Protein AF-A0A838HWU1-F1 (afdb_monomer_lite)

Structure (mmCIF, N/CA/C/O backbone):
data_AF-A0A838HWU1-F1
#
_entry.id   AF-A0A838HWU1-F1
#
loop_
_atom_site.group_PDB
_atom_site.id
_atom_site.type_symbol
_atom_site.label_atom_id
_atom_site.label_alt_id
_atom_site.label_comp_id
_atom_site.label_asym_id
_atom_site.label_entity_id
_atom_site.label_seq_id
_atom_site.pdbx_PDB_ins_code
_atom_site.Cartn_x
_atom_site.Cartn_y
_atom_site.Cartn_z
_atom_site.occupancy
_atom_site.B_iso_or_equiv
_atom_site.auth_seq_id
_atom_site.auth_comp_id
_atom_site.auth_asym_id
_atom_site.auth_atom_id
_atom_site.pdbx_PDB_model_num
ATOM 1 N N . SER A 1 1 ? 19.815 -5.522 -29.174 1.00 61.78 1 SER A N 1
ATOM 2 C CA . SER A 1 1 ? 19.096 -4.255 -29.419 1.00 61.78 1 SER A CA 1
ATOM 3 C C . SER A 1 1 ? 19.564 -3.250 -28.380 1.00 61.78 1 SER A C 1
ATOM 5 O O . SER A 1 1 ? 19.557 -3.601 -27.204 1.00 61.78 1 SER A O 1
ATOM 7 N N . PRO A 1 2 ? 19.965 -2.026 -28.773 1.00 67.62 2 PRO A N 1
ATOM 8 C CA . PRO A 1 2 ? 20.577 -1.050 -27.854 1.00 67.62 2 PRO A CA 1
ATOM 9 C C . PRO A 1 2 ? 19.641 -0.613 -26.712 1.00 67.62 2 PRO A C 1
ATOM 11 O O . PRO A 1 2 ? 20.064 0.031 -25.763 1.00 67.62 2 PRO A O 1
ATOM 14 N N . TRP A 1 3 ? 18.361 -0.978 -26.809 1.00 66.69 3 TRP A N 1
ATOM 15 C CA . TRP A 1 3 ? 17.313 -0.704 -25.835 1.00 66.69 3 TRP A CA 1
ATOM 16 C C . TRP A 1 3 ? 17.328 -1.618 -24.603 1.00 66.69 3 TRP A C 1
ATOM 18 O O . TRP A 1 3 ? 16.840 -1.197 -23.562 1.00 66.69 3 TRP A O 1
ATOM 28 N N . PHE A 1 4 ? 17.870 -2.838 -24.699 1.00 71.94 4 PHE A N 1
ATOM 29 C CA . PHE A 1 4 ? 17.813 -3.819 -23.600 1.00 71.94 4 PHE A CA 1
ATOM 30 C C . PHE A 1 4 ? 19.149 -4.509 -23.311 1.00 71.94 4 PHE A C 1
ATOM 32 O O . PHE A 1 4 ? 19.391 -4.931 -22.183 1.00 71.94 4 PHE A O 1
ATOM 39 N N . THR A 1 5 ? 20.034 -4.618 -24.304 1.00 78.56 5 THR A N 1
ATOM 40 C CA . THR A 1 5 ? 21.320 -5.304 -24.152 1.00 78.56 5 THR A CA 1
ATOM 41 C C . THR A 1 5 ? 22.427 -4.580 -24.916 1.00 78.56 5 THR A C 1
ATOM 43 O O . THR A 1 5 ? 22.203 -4.041 -26.006 1.00 78.56 5 THR A O 1
ATOM 46 N N . THR A 1 6 ? 23.613 -4.545 -24.320 1.00 79.62 6 THR A N 1
ATOM 47 C CA . THR A 1 6 ? 24.846 -4.012 -24.909 1.00 79.62 6 THR A CA 1
ATOM 48 C C . THR A 1 6 ? 25.405 -5.004 -25.939 1.00 79.62 6 THR A C 1
ATOM 50 O O . THR A 1 6 ? 25.010 -6.167 -25.959 1.00 79.62 6 THR A O 1
ATOM 53 N N . ALA A 1 7 ? 26.331 -4.577 -26.805 1.00 80.06 7 ALA A N 1
ATOM 54 C CA . ALA A 1 7 ? 26.976 -5.461 -27.788 1.00 80.06 7 ALA A CA 1
ATOM 55 C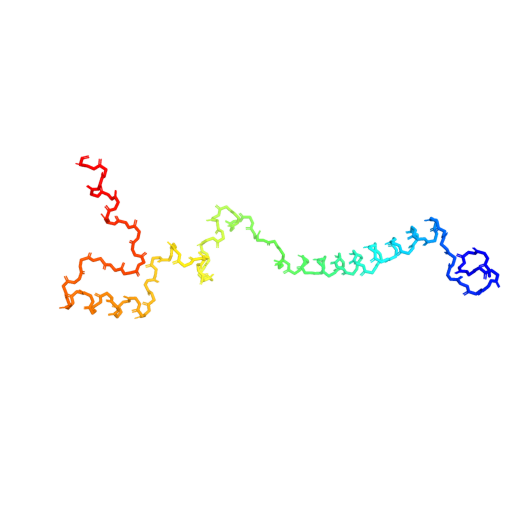 C . ALA A 1 7 ? 27.622 -6.713 -27.152 1.00 80.06 7 ALA A C 1
ATOM 57 O O . ALA A 1 7 ? 27.585 -7.784 -27.742 1.00 80.06 7 ALA A O 1
ATOM 58 N N . GLU A 1 8 ? 28.107 -6.585 -25.914 1.00 81.44 8 GLU A N 1
ATOM 59 C CA . GLU A 1 8 ? 28.695 -7.658 -25.097 1.00 81.44 8 GLU A CA 1
ATOM 60 C C . GLU A 1 8 ? 27.654 -8.513 -24.339 1.00 81.44 8 GLU A C 1
ATOM 62 O O . GLU A 1 8 ? 27.994 -9.258 -23.425 1.00 81.44 8 GLU A O 1
ATOM 67 N N . GLY A 1 9 ? 26.357 -8.361 -24.630 1.00 81.38 9 GLY A N 1
ATOM 68 C CA . GLY A 1 9 ? 25.280 -9.116 -23.974 1.00 81.38 9 GLY A CA 1
ATOM 69 C C . GLY A 1 9 ? 24.908 -8.638 -22.563 1.00 81.38 9 GLY A C 1
ATOM 70 O O . GLY A 1 9 ? 23.971 -9.163 -21.964 1.00 81.38 9 GLY A O 1
ATOM 71 N N . LEU A 1 10 ? 25.588 -7.622 -22.028 1.00 81.44 10 LEU A N 1
ATOM 72 C CA . LEU A 1 10 ? 25.299 -7.060 -20.704 1.00 81.44 10 LEU A CA 1
ATOM 73 C C . LEU A 1 10 ? 23.971 -6.279 -20.683 1.00 81.44 10 LEU A C 1
ATOM 75 O O . LEU A 1 10 ? 23.593 -5.707 -21.711 1.00 81.44 10 LEU A O 1
ATOM 79 N N . PRO A 1 11 ? 23.274 -6.196 -19.530 1.00 77.56 11 PRO A N 1
ATOM 80 C CA . PRO A 1 11 ? 22.093 -5.349 -19.386 1.00 77.56 11 PRO A CA 1
ATOM 81 C C . PRO A 1 11 ? 22.409 -3.898 -19.759 1.00 77.56 11 PRO A C 1
ATOM 83 O O . PRO A 1 11 ? 23.336 -3.293 -19.215 1.00 77.56 11 PRO A O 1
ATOM 86 N N . ALA A 1 12 ? 21.645 -3.336 -20.696 1.00 80.12 12 ALA A N 1
ATOM 87 C CA . ALA A 1 12 ? 21.822 -1.946 -21.091 1.00 80.12 12 ALA A CA 1
ATOM 88 C C . ALA A 1 12 ? 21.254 -1.024 -19.999 1.00 80.12 12 ALA A C 1
ATOM 90 O O . ALA A 1 12 ? 20.042 -0.958 -19.798 1.00 80.12 12 ALA A O 1
ATOM 91 N N . VAL A 1 13 ? 22.126 -0.296 -19.296 1.00 80.69 13 VAL A N 1
ATOM 92 C CA . VAL A 1 13 ? 21.717 0.704 -18.300 1.00 80.69 13 VAL A CA 1
ATOM 93 C C . VAL A 1 13 ? 21.339 1.991 -19.031 1.00 80.69 13 VAL A C 1
ATOM 95 O O . VAL A 1 13 ? 22.192 2.814 -19.354 1.00 80.69 13 VAL A O 1
ATOM 98 N N . ASN A 1 14 ? 20.047 2.153 -19.321 1.00 84.62 14 ASN A N 1
ATOM 99 C CA . ASN A 1 14 ? 19.496 3.344 -19.966 1.00 84.62 14 ASN A CA 1
ATOM 100 C C . ASN A 1 14 ? 18.466 4.004 -19.031 1.00 84.62 14 ASN A C 1
ATOM 102 O O . ASN A 1 14 ? 17.539 3.316 -18.590 1.00 84.62 14 ASN A O 1
ATOM 106 N N . PRO A 1 15 ? 18.567 5.320 -18.746 1.00 83.00 15 PRO A N 1
ATOM 107 C CA . PRO A 1 15 ? 17.609 6.017 -17.886 1.00 83.00 15 PRO A CA 1
ATOM 108 C C . PRO A 1 15 ? 16.150 5.850 -18.338 1.00 83.00 15 PRO A C 1
ATOM 110 O O . PRO A 1 15 ? 15.269 5.710 -17.492 1.00 83.00 15 PRO A O 1
ATOM 113 N N . LEU A 1 16 ? 15.881 5.782 -19.648 1.00 85.25 16 LEU A N 1
ATOM 114 C CA . LEU A 1 16 ? 14.527 5.553 -20.169 1.00 85.25 16 LEU A CA 1
ATOM 115 C C . LEU A 1 16 ? 14.032 4.122 -19.917 1.00 85.25 16 LEU A C 1
ATOM 117 O O . LEU A 1 16 ? 12.873 3.931 -19.558 1.00 85.25 16 LEU A O 1
ATOM 121 N N . GLY A 1 17 ? 14.902 3.118 -20.063 1.00 86.38 17 GLY A N 1
ATOM 122 C CA . GLY A 1 17 ? 14.559 1.719 -19.786 1.00 86.38 17 GLY A CA 1
ATOM 123 C C . GLY A 1 17 ? 14.272 1.486 -18.302 1.00 86.38 17 GLY A C 1
ATOM 124 O O . GLY A 1 17 ? 13.266 0.869 -17.952 1.00 86.38 17 GLY A O 1
ATOM 125 N N . ASN A 1 18 ? 15.096 2.069 -17.429 1.00 87.75 18 ASN A N 1
ATOM 126 C CA . ASN A 1 18 ? 14.902 2.003 -15.980 1.00 87.75 18 ASN A CA 1
ATOM 127 C C . ASN A 1 18 ? 13.615 2.718 -15.543 1.00 87.75 18 ASN A C 1
ATOM 129 O O . ASN A 1 18 ? 12.901 2.207 -14.682 1.00 87.75 18 ASN A O 1
ATOM 133 N N . LEU A 1 19 ? 13.284 3.860 -16.158 1.00 90.06 19 LEU A N 1
ATOM 134 C CA . LEU A 1 19 ? 12.030 4.570 -15.897 1.00 90.06 19 LEU A CA 1
ATOM 135 C C . LEU A 1 19 ? 10.811 3.723 -16.282 1.00 90.06 19 LEU A C 1
ATOM 137 O O . LEU A 1 19 ? 9.876 3.608 -15.494 1.00 90.06 19 LEU A O 1
ATOM 141 N N . ILE A 1 20 ? 10.827 3.093 -17.459 1.00 89.50 20 ILE A N 1
ATOM 142 C CA . ILE A 1 20 ? 9.739 2.208 -17.901 1.00 89.50 20 ILE A CA 1
ATOM 143 C C . ILE A 1 20 ? 9.605 1.009 -16.952 1.00 89.50 20 ILE A C 1
ATOM 145 O O . ILE A 1 20 ? 8.493 0.682 -16.536 1.00 89.50 20 ILE A O 1
ATOM 149 N N . GLY A 1 21 ? 10.723 0.397 -16.549 1.00 88.44 21 GLY A N 1
ATOM 150 C CA . GLY A 1 21 ? 10.730 -0.684 -15.560 1.00 88.44 21 GLY A CA 1
ATOM 151 C C . GLY A 1 21 ? 10.117 -0.256 -14.224 1.00 88.44 21 GLY A C 1
ATOM 152 O O . GLY A 1 21 ? 9.247 -0.947 -13.695 1.00 88.44 21 GLY A O 1
ATOM 153 N N . ALA A 1 22 ? 10.496 0.920 -13.720 1.00 90.44 22 ALA A N 1
ATOM 154 C CA . ALA A 1 22 ? 9.931 1.479 -12.496 1.00 90.44 22 ALA A CA 1
ATOM 155 C C . ALA A 1 22 ? 8.419 1.734 -12.625 1.00 90.44 22 ALA A C 1
ATOM 157 O O . ALA A 1 22 ? 7.658 1.351 -11.741 1.00 90.44 22 ALA A O 1
ATOM 158 N N . VAL A 1 23 ? 7.955 2.309 -13.737 1.00 92.88 23 VAL A N 1
ATOM 159 C CA . VAL A 1 23 ? 6.522 2.564 -13.968 1.00 92.88 23 VAL A CA 1
ATOM 160 C C . VAL A 1 23 ? 5.718 1.265 -14.016 1.00 92.88 23 VAL A C 1
ATOM 162 O O . VAL A 1 23 ? 4.626 1.201 -13.452 1.00 92.88 23 VAL A O 1
ATOM 165 N N . ILE A 1 24 ? 6.244 0.210 -14.639 1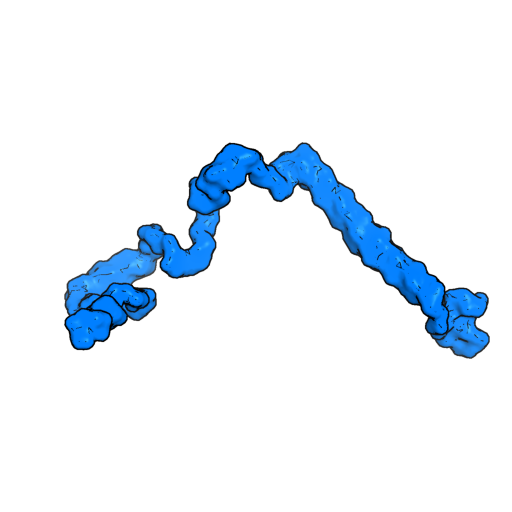.00 91.44 24 ILE A N 1
ATOM 166 C CA . ILE A 1 24 ? 5.551 -1.082 -14.689 1.00 91.44 24 ILE A CA 1
ATOM 167 C C . ILE A 1 24 ? 5.503 -1.720 -13.294 1.00 91.44 24 ILE A C 1
ATOM 169 O O . ILE A 1 24 ? 4.448 -2.202 -12.889 1.00 91.44 24 ILE A O 1
ATOM 173 N N . MET A 1 25 ? 6.597 -1.682 -12.529 1.00 90.75 25 MET A N 1
ATOM 174 C CA . MET A 1 25 ? 6.630 -2.265 -11.182 1.00 90.75 25 MET A CA 1
ATOM 175 C C . MET A 1 25 ? 5.759 -1.495 -10.185 1.00 90.75 25 MET A C 1
ATOM 177 O O . MET A 1 25 ? 4.932 -2.098 -9.507 1.00 90.75 25 MET A O 1
ATOM 181 N N . PHE A 1 26 ? 5.888 -0.169 -10.115 1.00 89.12 26 PHE A N 1
ATOM 182 C CA . PHE A 1 26 ? 5.146 0.643 -9.148 1.00 89.12 26 PHE A CA 1
ATOM 183 C C . PHE A 1 26 ? 3.715 0.948 -9.599 1.00 89.12 26 PHE A C 1
ATOM 185 O O . PHE A 1 26 ? 2.794 0.887 -8.790 1.00 89.12 26 PHE A O 1
ATOM 192 N N . GLY A 1 27 ? 3.507 1.255 -10.879 1.00 90.31 27 GLY A N 1
ATOM 193 C CA . GLY A 1 27 ? 2.205 1.655 -11.412 1.00 90.31 27 GLY A CA 1
ATOM 194 C C . GLY A 1 27 ? 1.317 0.472 -11.789 1.00 90.31 27 GLY A C 1
ATOM 195 O O . GLY A 1 27 ? 0.171 0.392 -11.351 1.00 90.31 27 GLY A O 1
ATOM 196 N N . VAL A 1 28 ? 1.833 -0.457 -12.597 1.00 90.56 28 VAL A N 1
ATOM 197 C CA . VAL A 1 28 ? 1.016 -1.551 -13.150 1.00 90.56 28 VAL A CA 1
ATOM 198 C C . VAL A 1 28 ? 0.939 -2.737 -12.198 1.00 90.56 28 VAL A C 1
ATOM 200 O O . VAL A 1 28 ? -0.143 -3.267 -11.992 1.00 90.56 28 VAL A O 1
ATOM 203 N N . LEU A 1 29 ? 2.055 -3.165 -11.609 1.00 91.81 29 LEU A N 1
ATOM 204 C CA . LEU A 1 29 ? 2.072 -4.357 -10.758 1.00 91.8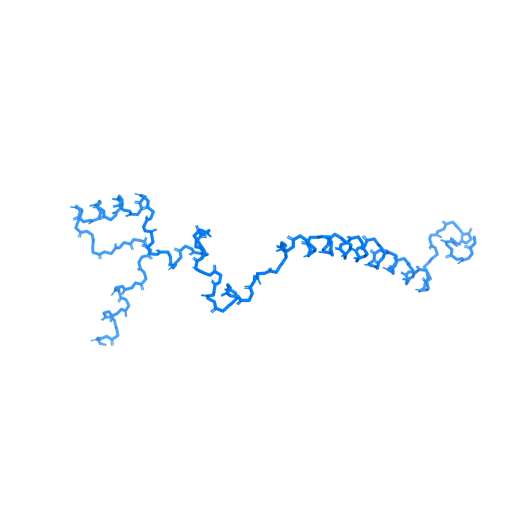1 29 LEU A CA 1
ATOM 205 C C . LEU A 1 29 ? 1.823 -4.045 -9.277 1.00 91.81 29 LEU A C 1
ATOM 207 O O . LEU A 1 29 ? 1.215 -4.850 -8.586 1.00 91.81 29 LEU A O 1
ATOM 211 N N . GLY A 1 30 ? 2.267 -2.887 -8.787 1.00 90.50 30 GLY A N 1
ATOM 212 C CA . GLY A 1 30 ? 2.023 -2.453 -7.412 1.00 90.50 30 GLY A CA 1
ATOM 213 C C . GLY A 1 30 ? 0.663 -1.778 -7.252 1.00 90.50 30 GLY A C 1
ATOM 214 O O . GLY A 1 30 ? -0.227 -2.281 -6.568 1.00 90.50 30 GLY A O 1
ATOM 215 N N . PHE A 1 31 ? 0.495 -0.625 -7.897 1.00 93.31 31 PHE A N 1
ATOM 216 C CA . PHE A 1 31 ? -0.651 0.248 -7.660 1.00 93.31 31 PHE A CA 1
ATOM 217 C C . PHE A 1 31 ? -1.953 -0.265 -8.279 1.00 93.31 31 PHE A C 1
ATOM 219 O O . PHE A 1 31 ? -2.971 -0.297 -7.593 1.00 93.31 31 PHE A O 1
ATOM 226 N N . LEU A 1 32 ? -1.950 -0.682 -9.548 1.00 95.25 32 LEU A N 1
ATOM 227 C CA . LEU A 1 32 ? -3.179 -1.078 -10.240 1.00 95.25 32 LEU A CA 1
ATOM 228 C C . LEU A 1 32 ? -3.932 -2.241 -9.558 1.00 95.25 32 LEU A C 1
ATOM 230 O O . LEU A 1 32 ? -5.130 -2.079 -9.315 1.00 95.25 32 LEU A O 1
ATOM 234 N N . PRO A 1 33 ? -3.311 -3.385 -9.201 1.00 93.81 33 PRO A N 1
ATOM 235 C CA . PRO A 1 33 ? -4.044 -4.476 -8.559 1.00 93.81 33 PRO A CA 1
ATOM 236 C C . PRO A 1 33 ? -4.477 -4.131 -7.133 1.00 93.81 33 PRO A C 1
ATOM 238 O O . PRO A 1 33 ? -5.594 -4.473 -6.748 1.00 93.81 33 PRO A O 1
ATOM 241 N N . ALA A 1 34 ? -3.652 -3.405 -6.369 1.00 92.75 34 ALA A N 1
ATOM 242 C CA . ALA A 1 34 ? -4.034 -2.928 -5.041 1.00 92.75 34 ALA A CA 1
ATOM 243 C C . ALA A 1 34 ? -5.226 -1.961 -5.121 1.00 92.75 34 ALA A C 1
ATOM 245 O O . ALA A 1 34 ? -6.183 -2.090 -4.362 1.00 92.75 34 ALA A O 1
ATOM 246 N N . PHE A 1 35 ? -5.224 -1.044 -6.091 1.00 93.88 35 PHE A N 1
ATOM 247 C CA . PHE A 1 35 ? -6.327 -0.119 -6.329 1.00 93.88 35 PHE A CA 1
ATOM 248 C C . PHE A 1 35 ? -7.620 -0.851 -6.702 1.00 93.88 35 PHE A C 1
ATOM 250 O O . PHE A 1 35 ? -8.681 -0.534 -6.165 1.00 93.88 35 PHE A O 1
ATOM 257 N N . VAL A 1 36 ? -7.543 -1.852 -7.585 1.00 95.25 36 VAL A N 1
ATOM 258 C CA . VAL A 1 36 ? -8.702 -2.679 -7.951 1.00 95.25 36 VAL A CA 1
ATOM 259 C C . VAL A 1 36 ? -9.240 -3.429 -6.731 1.00 95.25 36 VAL A C 1
ATOM 261 O O . VAL A 1 36 ? -10.447 -3.391 -6.492 1.00 95.25 36 VAL A O 1
ATOM 264 N N . LEU A 1 37 ? -8.369 -4.047 -5.930 1.00 94.12 37 LEU A N 1
ATOM 265 C CA . LEU A 1 37 ? -8.768 -4.760 -4.717 1.00 94.12 37 LEU A CA 1
ATOM 266 C C . LEU A 1 37 ? -9.440 -3.823 -3.708 1.00 94.12 37 LEU A C 1
ATOM 268 O O . LEU A 1 37 ? -10.551 -4.104 -3.258 1.00 94.12 37 LEU A O 1
ATOM 272 N N . CYS A 1 38 ? -8.822 -2.677 -3.414 1.00 93.81 38 CYS A N 1
ATOM 273 C CA . CYS A 1 38 ? -9.405 -1.669 -2.534 1.00 93.81 38 CYS A CA 1
ATOM 274 C C . CYS A 1 38 ? -10.768 -1.203 -3.051 1.00 93.81 38 CYS A C 1
ATOM 276 O O . CYS A 1 38 ? -11.714 -1.094 -2.283 1.00 93.81 38 CYS A O 1
ATOM 278 N N . LYS A 1 39 ? -10.916 -0.990 -4.361 1.00 92.38 39 LYS A N 1
ATOM 279 C CA . LYS A 1 39 ? -12.186 -0.545 -4.945 1.00 92.38 39 LYS A CA 1
ATOM 280 C C . LYS A 1 39 ? -13.290 -1.601 -4.848 1.00 92.38 39 LYS A C 1
ATOM 282 O O . LYS A 1 39 ? -14.461 -1.248 -4.715 1.00 92.38 39 LYS A O 1
ATOM 287 N N . VAL A 1 40 ? -12.933 -2.883 -4.903 1.00 94.44 40 VAL A N 1
ATOM 288 C CA . VAL A 1 40 ? -13.873 -3.987 -4.669 1.00 94.44 40 VAL A CA 1
ATOM 289 C C . VAL A 1 40 ? -14.293 -4.031 -3.198 1.00 94.44 40 VAL A C 1
ATOM 291 O O . VAL A 1 40 ? -15.486 -4.084 -2.917 1.00 94.44 40 VAL A O 1
ATOM 294 N N . LEU A 1 41 ? -13.344 -3.941 -2.264 1.00 91.75 41 LEU A N 1
ATOM 295 C CA . LEU A 1 41 ? -13.624 -3.933 -0.821 1.00 91.75 41 LEU A CA 1
ATOM 296 C C . LEU A 1 41 ? -14.432 -2.702 -0.378 1.00 91.75 41 LEU A C 1
ATOM 298 O O . LEU A 1 41 ? -15.333 -2.819 0.451 1.00 91.75 41 LEU A O 1
ATOM 302 N N . ASP A 1 42 ? -14.167 -1.542 -0.979 1.00 89.81 42 ASP A N 1
ATOM 303 C CA . ASP A 1 42 ? -14.921 -0.303 -0.756 1.00 89.81 42 ASP A CA 1
ATOM 304 C C . ASP A 1 42 ? -16.382 -0.456 -1.192 1.00 89.81 42 ASP A C 1
ATOM 306 O O . ASP A 1 42 ? -17.301 -0.039 -0.490 1.00 89.81 42 ASP A O 1
ATOM 310 N N . ARG A 1 43 ? -16.628 -1.159 -2.306 1.00 88.56 43 ARG A N 1
ATOM 311 C CA . ARG A 1 43 ? -17.991 -1.451 -2.772 1.00 88.56 43 ARG A CA 1
ATOM 312 C C . ARG A 1 43 ? -18.773 -2.353 -1.813 1.00 88.56 43 ARG A C 1
ATOM 314 O O . ARG A 1 43 ? -19.999 -2.280 -1.793 1.00 88.56 43 ARG A O 1
ATOM 321 N N . PHE A 1 44 ? -18.084 -3.171 -1.023 1.00 90.50 44 PHE A N 1
ATOM 322 C CA . PHE A 1 44 ? -18.685 -3.959 0.054 1.00 90.50 44 PHE A CA 1
ATOM 323 C C . PHE A 1 44 ? -18.792 -3.192 1.383 1.00 90.50 44 PHE A C 1
ATOM 325 O O . PHE A 1 44 ? -19.278 -3.754 2.358 1.00 90.50 44 PHE A O 1
ATOM 332 N N . GLY A 1 45 ? -18.370 -1.922 1.438 1.00 85.25 45 GLY A N 1
ATOM 333 C CA . GLY A 1 45 ? -18.453 -1.087 2.640 1.00 85.25 45 GLY A CA 1
ATOM 334 C C . GLY A 1 45 ? -17.479 -1.484 3.752 1.00 85.25 45 GLY A C 1
ATOM 335 O O . GLY A 1 45 ? -17.695 -1.118 4.900 1.00 85.25 45 GLY A O 1
ATOM 336 N N . LEU A 1 46 ? -16.420 -2.238 3.432 1.00 82.56 46 LEU A N 1
ATOM 337 C CA . LEU A 1 46 ? -15.501 -2.821 4.423 1.00 82.56 46 LEU A CA 1
ATOM 338 C C . LEU A 1 46 ? -14.322 -1.912 4.795 1.00 82.56 46 LEU A C 1
ATOM 340 O O . LEU A 1 46 ? -13.664 -2.146 5.802 1.00 82.56 46 LEU A O 1
ATOM 344 N N . LEU A 1 47 ? -14.016 -0.903 3.976 1.00 85.31 47 LEU A N 1
ATOM 345 C CA . LEU A 1 47 ? -12.828 -0.058 4.161 1.00 85.31 47 LEU A CA 1
ATOM 346 C C . LEU A 1 47 ? -13.094 1.220 4.951 1.00 85.31 47 LEU A C 1
ATOM 348 O O . LEU A 1 47 ? -12.155 1.810 5.482 1.00 85.31 47 LEU A O 1
ATOM 352 N N . ARG A 1 48 ? -14.349 1.674 5.005 1.00 86.94 48 ARG A N 1
ATOM 353 C CA . ARG A 1 48 ? -14.706 2.927 5.659 1.00 86.94 48 ARG A CA 1
ATOM 354 C C . ARG A 1 48 ? -15.798 2.716 6.689 1.00 86.94 48 ARG A C 1
ATOM 356 O O . ARG A 1 48 ? -16.872 2.207 6.389 1.00 86.94 48 ARG A O 1
ATOM 363 N N . VAL A 1 49 ? -15.510 3.187 7.893 1.00 83.56 49 VAL A N 1
ATOM 364 C CA . VAL A 1 49 ? -16.445 3.221 9.010 1.00 83.56 49 VAL A CA 1
ATOM 365 C C . VAL A 1 49 ? -17.587 4.199 8.684 1.00 83.56 49 VAL A C 1
ATOM 367 O O . VAL A 1 49 ? -17.335 5.289 8.165 1.00 83.56 49 VAL A O 1
ATOM 370 N N . PRO A 1 50 ? -18.859 3.844 8.942 1.00 82.69 50 PRO A N 1
ATOM 371 C CA . PRO A 1 50 ? -19.977 4.746 8.693 1.00 82.69 50 PRO A CA 1
ATOM 372 C C . PRO A 1 50 ? -19.868 6.011 9.555 1.00 82.69 50 PRO A C 1
ATOM 374 O O . PRO A 1 50 ? -19.461 5.956 10.712 1.00 82.69 50 PRO A O 1
ATOM 377 N N . ARG A 1 51 ? -20.314 7.155 9.015 1.00 83.06 51 ARG A N 1
ATOM 378 C CA . ARG A 1 51 ? -20.231 8.483 9.661 1.00 83.06 51 ARG A CA 1
ATOM 379 C C . ARG A 1 51 ? -20.742 8.509 11.108 1.00 83.06 51 ARG A C 1
ATOM 381 O O . ARG A 1 51 ? -20.203 9.235 11.930 1.00 83.06 51 ARG A O 1
ATOM 388 N N . ALA A 1 52 ? -21.785 7.739 11.417 1.00 79.44 52 ALA A N 1
ATOM 389 C CA . ALA A 1 52 ? -22.320 7.654 12.775 1.00 79.44 52 ALA A CA 1
ATOM 390 C C . ALA A 1 52 ? -21.292 7.085 13.773 1.00 79.44 52 ALA A C 1
ATOM 392 O O . ALA A 1 52 ? -21.184 7.588 14.885 1.00 79.44 52 ALA A O 1
ATOM 393 N N . VAL A 1 53 ? -20.500 6.094 13.353 1.00 78.06 53 VAL A N 1
ATOM 394 C CA . VAL A 1 53 ? -19.432 5.490 14.162 1.00 78.06 53 VAL A CA 1
ATOM 395 C C . VAL A 1 53 ? -18.162 6.352 14.136 1.00 78.06 53 VAL A C 1
ATOM 397 O O . VAL A 1 53 ? -17.499 6.463 15.158 1.00 78.06 53 VAL A O 1
ATOM 400 N N . GLU A 1 54 ? -17.862 7.053 13.031 1.00 79.88 54 GLU A N 1
ATOM 401 C CA . GLU A 1 54 ? -16.782 8.064 13.002 1.00 79.88 54 G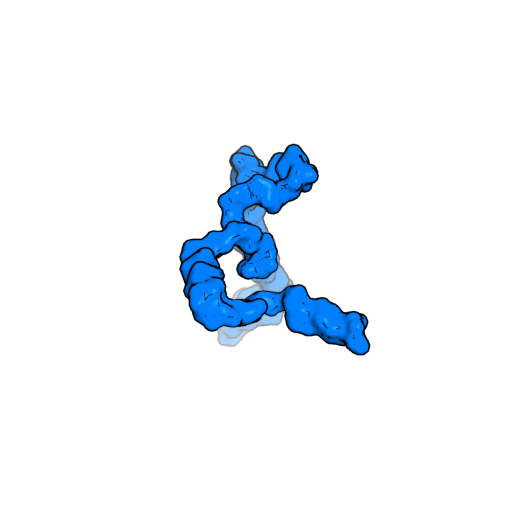LU A CA 1
ATOM 402 C C . GLU A 1 54 ? -17.000 9.160 14.070 1.00 79.88 54 GLU A C 1
ATOM 404 O O . GLU A 1 54 ? -16.042 9.611 14.691 1.00 79.88 54 GLU A O 1
ATOM 409 N N . LEU A 1 55 ? -18.255 9.577 14.294 1.00 80.69 55 LEU A N 1
ATOM 410 C CA . LEU A 1 55 ? -18.620 10.591 15.295 1.00 80.69 55 LEU A CA 1
ATOM 411 C C . LEU A 1 55 ? -18.677 10.045 16.728 1.00 80.69 55 LEU A C 1
ATOM 413 O O . LEU A 1 55 ? -18.374 10.784 17.660 1.00 80.69 55 LEU A O 1
ATOM 417 N N . ALA A 1 56 ? -19.088 8.786 16.906 1.00 82.06 56 ALA A N 1
ATOM 418 C CA . ALA A 1 56 ? -19.136 8.129 18.214 1.00 82.06 56 ALA A CA 1
ATOM 419 C C . ALA A 1 56 ? -17.749 7.671 18.704 1.00 82.06 56 ALA A C 1
ATOM 421 O O . ALA A 1 56 ? -17.549 7.517 19.903 1.00 82.06 56 ALA A O 1
ATOM 422 N N . GLY A 1 57 ? -16.796 7.486 17.785 1.00 73.75 57 GLY A N 1
ATOM 423 C CA . GLY A 1 57 ? -15.467 6.947 18.057 1.00 73.75 57 GLY A CA 1
ATOM 424 C C . GLY A 1 57 ? -15.409 5.430 17.860 1.00 73.75 57 GLY A C 1
ATOM 425 O O . GLY A 1 57 ? -16.330 4.698 18.226 1.00 73.75 57 GLY A O 1
ATOM 426 N N . LEU A 1 58 ? -14.301 4.952 17.278 1.00 74.44 58 LEU A N 1
ATOM 427 C CA . LEU A 1 58 ? -14.043 3.517 17.071 1.00 74.44 58 LEU A CA 1
ATOM 428 C C . LEU A 1 58 ? -13.793 2.767 18.394 1.00 74.44 58 LEU A C 1
ATOM 430 O O . LEU A 1 58 ? -13.897 1.550 18.433 1.00 74.44 58 LEU A O 1
ATOM 434 N N . ASP A 1 59 ? -13.546 3.515 19.467 1.00 67.12 59 ASP A N 1
ATOM 435 C CA . ASP A 1 59 ? -13.339 3.041 20.840 1.00 67.12 59 ASP A CA 1
ATOM 436 C C . ASP A 1 59 ? -14.635 2.572 21.529 1.00 67.12 59 ASP A C 1
ATOM 438 O O . ASP A 1 59 ? -14.628 2.030 22.622 1.00 67.12 59 ASP A O 1
ATOM 442 N N . THR A 1 60 ? -15.789 2.782 20.887 1.00 60.03 60 THR A N 1
ATOM 443 C CA . THR A 1 60 ? -17.093 2.295 21.375 1.00 60.03 60 THR A CA 1
ATOM 444 C C . THR A 1 60 ? -17.370 0.837 21.008 1.00 60.03 60 THR A C 1
ATOM 446 O O . THR A 1 60 ? -18.393 0.284 21.414 1.00 60.03 60 THR A O 1
ATOM 449 N N . HIS A 1 61 ? -16.522 0.232 20.171 1.00 57.16 61 HIS A N 1
ATOM 450 C CA . HIS A 1 61 ? -16.690 -1.141 19.713 1.00 57.16 61 HIS A CA 1
ATOM 451 C C . HIS A 1 61 ? -15.873 -2.086 20.597 1.00 57.16 61 HIS A C 1
ATOM 453 O O . HIS A 1 61 ? -14.667 -1.933 20.713 1.00 57.16 61 HIS A O 1
ATOM 459 N N . ASP A 1 62 ? -16.547 -3.108 21.127 1.00 55.75 62 ASP A N 1
ATOM 460 C CA . ASP A 1 62 ? -16.089 -4.163 22.056 1.00 55.75 62 ASP A CA 1
ATOM 461 C C . ASP A 1 62 ? -14.983 -5.097 21.494 1.00 55.75 62 ASP A C 1
ATOM 463 O O . ASP A 1 62 ? -14.781 -6.227 21.940 1.00 55.75 62 ASP A O 1
ATOM 467 N N . TYR A 1 63 ? -14.274 -4.670 20.445 1.00 57.00 63 TYR A N 1
ATOM 468 C CA . TYR A 1 63 ? -13.127 -5.381 19.889 1.00 57.00 63 TYR A CA 1
ATOM 469 C C . TYR A 1 63 ? -11.869 -4.995 20.664 1.00 57.00 63 TYR A C 1
ATOM 471 O O . TYR A 1 63 ? -11.035 -4.272 20.135 1.00 57.00 63 TYR A O 1
ATOM 479 N N . GLY A 1 64 ? -11.753 -5.508 21.892 1.00 55.34 64 GLY A N 1
ATOM 480 C CA . GLY A 1 64 ? -10.498 -5.643 22.637 1.00 55.34 64 GLY A CA 1
ATOM 481 C C . GLY A 1 64 ? -9.576 -4.427 22.568 1.00 55.34 64 GLY A C 1
ATOM 482 O O . GLY A 1 64 ? -8.691 -4.359 21.715 1.00 55.34 64 GLY A O 1
ATOM 483 N N . ASP A 1 65 ? -9.812 -3.513 23.497 1.00 58.47 65 ASP A N 1
ATOM 484 C CA . ASP A 1 65 ? -9.084 -2.283 23.787 1.00 58.47 65 ASP A CA 1
ATOM 485 C C . ASP A 1 65 ? -7.606 -2.268 23.358 1.00 58.47 65 ASP A C 1
ATOM 487 O O . ASP A 1 65 ? -6.792 -3.153 23.646 1.00 58.47 65 ASP A O 1
ATOM 491 N N . ALA A 1 66 ? -7.251 -1.196 22.656 1.00 58.50 66 ALA A N 1
ATOM 492 C CA . ALA A 1 66 ? -5.890 -0.894 22.269 1.00 58.50 66 ALA A CA 1
ATOM 493 C C . ALA A 1 66 ? -5.004 -0.662 23.508 1.00 58.50 66 ALA A C 1
ATOM 495 O O . ALA A 1 66 ? -5.297 0.193 24.331 1.00 58.50 66 ALA A O 1
ATOM 496 N N . TYR A 1 67 ? -3.852 -1.339 23.537 1.00 52.97 67 TYR A N 1
ATOM 497 C CA . TYR A 1 67 ? -2.742 -1.176 24.487 1.00 52.97 67 TYR A CA 1
ATOM 498 C C . TYR A 1 67 ? -3.054 -1.449 25.979 1.00 52.97 67 TYR A C 1
ATOM 500 O O . TYR A 1 67 ? -4.011 -0.933 26.545 1.00 52.97 67 TYR A O 1
ATOM 508 N N . PRO A 1 68 ? -2.164 -2.174 26.685 1.00 62.91 68 PRO A N 1
ATOM 509 C CA . PRO A 1 68 ? -2.431 -2.751 28.010 1.00 62.91 68 PRO A CA 1
ATOM 510 C C . PRO A 1 68 ? -2.527 -1.741 29.171 1.00 62.91 68 PRO A C 1
ATOM 512 O O . PRO A 1 68 ? -2.520 -2.145 30.324 1.00 62.91 68 PRO A O 1
ATOM 515 N N . TYR A 1 69 ? -2.566 -0.433 28.905 1.00 53.25 69 TYR A N 1
ATOM 516 C CA . TYR A 1 69 ? -2.487 0.601 29.945 1.00 53.25 69 TYR A CA 1
ATOM 517 C C . TYR A 1 69 ? -3.791 1.376 30.177 1.00 53.25 69 TYR A C 1
ATOM 519 O O . TYR A 1 69 ? -3.843 2.160 31.121 1.00 53.25 69 TYR A O 1
ATOM 527 N N . PHE A 1 70 ? -4.824 1.182 29.348 1.00 53.78 70 PHE A N 1
ATOM 528 C CA . PHE A 1 70 ? -6.117 1.880 29.475 1.00 53.78 70 PHE A CA 1
ATOM 529 C C . PHE A 1 70 ? -7.322 0.942 29.637 1.00 53.78 70 PHE A C 1
ATOM 531 O O . PHE A 1 70 ? -8.455 1.412 29.676 1.00 53.78 70 PHE A O 1
ATOM 538 N N . GLN A 1 71 ? -7.099 -0.369 29.768 1.00 53.09 71 GLN A N 1
ATOM 539 C CA . GLN A 1 71 ? -8.185 -1.316 29.983 1.00 53.09 71 GLN A CA 1
ATOM 540 C C . GLN A 1 71 ? -8.658 -1.269 31.439 1.00 53.09 71 GLN A C 1
ATOM 542 O O . GLN A 1 71 ? -7.954 -1.704 32.343 1.00 53.09 71 GLN A O 1
ATOM 547 N N . GLU A 1 72 ? -9.864 -0.754 31.673 1.00 54.31 72 GLU A N 1
ATOM 548 C CA . GLU A 1 72 ? -10.530 -0.850 32.982 1.00 54.31 72 GLU A CA 1
ATOM 549 C C . GLU A 1 72 ? -11.105 -2.260 33.237 1.00 54.31 72 GLU A C 1
ATOM 551 O O . GLU A 1 72 ? -11.602 -2.551 34.325 1.00 54.31 72 GLU A O 1
ATOM 556 N N . HIS A 1 73 ? -11.037 -3.155 32.242 1.00 52.84 73 HIS A N 1
ATOM 557 C CA . HIS A 1 73 ? -11.409 -4.556 32.395 1.00 52.84 73 HIS A CA 1
ATOM 558 C C . HIS A 1 73 ? -10.215 -5.355 32.926 1.00 52.84 73 HIS A C 1
ATOM 560 O O . HIS A 1 73 ? -9.390 -5.837 32.151 1.00 52.84 73 HIS A O 1
ATOM 566 N N . GLU A 1 74 ? -10.160 -5.517 34.251 1.00 58.91 74 GLU A N 1
ATOM 567 C CA . GLU A 1 74 ? -9.193 -6.390 34.923 1.00 58.91 74 GLU A CA 1
ATOM 568 C C . GLU A 1 74 ? -9.163 -7.758 34.221 1.00 58.91 74 GLU A C 1
ATOM 570 O O . GLU A 1 74 ? -10.193 -8.423 34.027 1.00 58.91 74 GLU A O 1
ATOM 575 N N . THR A 1 75 ? -7.982 -8.188 33.789 1.00 70.56 75 THR A N 1
ATOM 576 C CA . THR A 1 75 ? -7.824 -9.558 33.306 1.00 70.56 75 THR A CA 1
ATOM 577 C C . THR A 1 75 ? -8.085 -10.523 34.470 1.00 70.56 75 THR A C 1
ATOM 579 O O . THR A 1 75 ? -7.820 -10.186 35.626 1.00 70.56 75 THR A O 1
ATOM 582 N N . PRO A 1 76 ? -8.550 -11.763 34.221 1.00 67.19 76 PRO A N 1
ATOM 583 C CA . PRO A 1 76 ? -8.768 -12.736 35.297 1.00 67.19 76 PRO A CA 1
ATOM 584 C C . PRO A 1 76 ? -7.526 -12.956 36.171 1.00 67.19 76 PRO A C 1
ATOM 586 O O . PRO A 1 76 ? -7.637 -13.306 37.340 1.00 67.19 76 PRO A O 1
ATOM 589 N N . PHE A 1 77 ? -6.343 -12.749 35.590 1.00 68.19 77 PHE A N 1
ATOM 590 C CA . PHE A 1 77 ? -5.068 -12.811 36.281 1.00 68.19 77 PHE A CA 1
ATOM 591 C C . PHE A 1 77 ? -4.870 -11.624 37.233 1.00 68.19 77 PHE A C 1
ATOM 593 O O . PHE A 1 77 ? -4.582 -11.848 38.403 1.00 68.19 77 PHE A O 1
ATOM 600 N N . GLU A 1 78 ? -5.123 -10.391 36.790 1.00 66.94 78 GLU A N 1
ATOM 601 C CA . GLU A 1 78 ? -5.044 -9.191 37.637 1.00 66.94 78 GLU A CA 1
ATOM 602 C C . GLU A 1 78 ? -6.050 -9.223 38.792 1.00 66.94 78 GLU A C 1
ATOM 604 O O . GLU A 1 78 ? -5.712 -8.823 39.903 1.00 66.94 78 GLU A O 1
ATOM 609 N N . THR A 1 79 ? -7.259 -9.761 38.587 1.00 70.50 79 THR A N 1
ATOM 610 C CA . THR A 1 79 ? -8.227 -9.945 39.683 1.00 70.50 79 THR A CA 1
ATOM 611 C C . THR A 1 79 ? -7.706 -10.927 40.739 1.00 70.50 79 THR A C 1
ATOM 613 O O . THR A 1 79 ? -7.877 -10.700 41.939 1.00 70.50 79 THR A O 1
ATOM 616 N N . ILE A 1 80 ? -7.047 -12.011 40.314 1.00 72.75 80 ILE A N 1
ATOM 617 C CA . ILE A 1 80 ? -6.422 -12.981 41.226 1.00 72.75 80 ILE A CA 1
ATOM 618 C C . ILE A 1 80 ? -5.226 -12.346 41.944 1.00 72.75 80 ILE A C 1
ATOM 620 O O . ILE A 1 80 ? -5.112 -12.485 43.160 1.00 72.75 80 ILE A O 1
ATOM 624 N N . GLU A 1 81 ? -4.368 -11.616 41.230 1.00 69.44 81 GLU A N 1
ATOM 625 C CA . GLU A 1 81 ? -3.230 -10.904 41.823 1.00 69.44 81 GLU A CA 1
ATOM 626 C C . GLU A 1 81 ? -3.680 -9.824 42.810 1.00 69.44 81 GLU A C 1
ATOM 628 O O . GLU A 1 81 ? -3.078 -9.675 43.870 1.00 69.44 81 GLU A O 1
ATOM 633 N N . ARG A 1 82 ? -4.776 -9.115 42.525 1.00 65.56 82 ARG A N 1
ATOM 634 C CA . ARG A 1 82 ? -5.379 -8.138 43.437 1.00 65.56 82 ARG A CA 1
ATOM 635 C C . ARG A 1 82 ? -5.922 -8.801 44.697 1.00 65.56 82 ARG A C 1
ATOM 637 O O . ARG A 1 82 ? -5.704 -8.286 45.791 1.00 65.56 82 ARG A O 1
ATOM 644 N N . ALA A 1 83 ? -6.610 -9.934 44.558 1.00 72.12 83 ALA A N 1
ATOM 645 C CA . ALA A 1 83 ? -7.097 -10.705 45.699 1.00 72.12 83 ALA A CA 1
ATOM 646 C C . ALA A 1 83 ? -5.934 -11.210 46.571 1.00 72.12 83 ALA A C 1
ATOM 648 O O . ALA A 1 83 ? -5.984 -11.056 47.790 1.00 72.12 83 ALA A O 1
ATOM 649 N N . ALA A 1 84 ? -4.865 -11.712 45.945 1.00 72.12 84 ALA A N 1
ATOM 650 C CA . ALA A 1 84 ? -3.654 -12.154 46.634 1.00 72.12 84 ALA A CA 1
ATOM 651 C C . ALA A 1 84 ? -2.903 -10.989 47.307 1.00 72.12 84 ALA A C 1
ATOM 653 O O . ALA A 1 84 ? -2.495 -11.099 48.456 1.00 72.12 84 ALA A O 1
ATOM 654 N N . ALA A 1 85 ? -2.778 -9.833 46.651 1.00 66.50 85 ALA A N 1
ATOM 655 C CA . ALA A 1 85 ? -2.112 -8.663 47.226 1.00 66.50 85 ALA A CA 1
ATOM 656 C C . ALA A 1 85 ? -2.869 -8.066 48.423 1.00 66.50 85 ALA A C 1
ATOM 658 O O . ALA A 1 85 ? -2.242 -7.558 49.355 1.00 66.50 85 ALA A O 1
ATOM 659 N N . ILE A 1 86 ? -4.206 -8.141 48.418 1.00 64.38 86 ILE A N 1
ATOM 660 C CA . ILE A 1 86 ? -5.041 -7.769 49.570 1.00 64.38 86 ILE A CA 1
ATOM 661 C C . ILE A 1 86 ? -4.834 -8.757 50.727 1.00 64.38 86 ILE A C 1
ATOM 663 O O . ILE A 1 86 ? -4.784 -8.329 51.880 1.00 64.38 86 ILE A O 1
ATOM 667 N N . GLU A 1 87 ? -4.690 -10.051 50.433 1.00 68.31 87 GLU A N 1
ATOM 668 C CA . GLU A 1 87 ? -4.409 -11.094 51.428 1.00 68.31 87 GLU A CA 1
ATOM 669 C C . GLU A 1 87 ? -3.011 -10.933 52.055 1.00 68.31 87 GLU A C 1
ATOM 671 O O . GLU A 1 87 ? -2.869 -11.031 53.275 1.00 68.31 87 GLU A O 1
ATOM 676 N N . ASP A 1 88 ? -2.013 -10.574 51.245 1.00 69.12 88 ASP A N 1
ATOM 677 C CA . ASP A 1 88 ? -0.617 -10.376 51.662 1.00 69.12 88 ASP A CA 1
ATOM 678 C C . ASP A 1 88 ? -0.321 -8.967 52.223 1.00 69.12 88 ASP A C 1
ATOM 680 O O . ASP A 1 88 ? 0.800 -8.680 52.651 1.00 69.12 88 ASP A O 1
ATOM 684 N N . GLY A 1 89 ? -1.310 -8.066 52.244 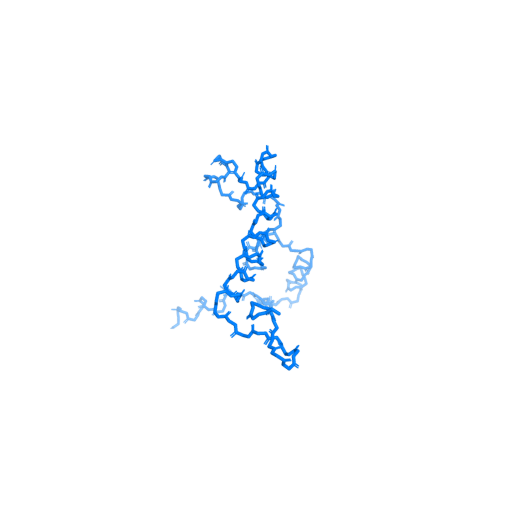1.00 61.16 89 GLY A N 1
ATOM 685 C CA . GLY A 1 89 ? -1.169 -6.710 52.792 1.00 61.16 89 GLY A CA 1
ATOM 686 C C . GLY A 1 89 ? -0.225 -5.795 51.998 1.00 61.16 89 GLY A C 1
ATOM 687 O O . GLY A 1 89 ? 0.325 -4.839 52.553 1.00 61.16 89 GLY A O 1
ATOM 688 N N . VAL A 1 90 ? -0.015 -6.076 50.711 1.00 63.06 90 VAL A N 1
ATOM 689 C CA . VAL A 1 90 ? 0.892 -5.324 49.835 1.00 63.06 90 VAL A CA 1
ATOM 690 C C . VAL A 1 90 ? 0.205 -4.047 49.339 1.00 63.06 90 VAL A C 1
ATOM 692 O O . VAL A 1 90 ? -0.827 -4.088 48.676 1.00 63.06 90 VAL A O 1
ATOM 695 N N . ALA A 1 91 ? 0.783 -2.886 49.662 1.00 56.59 91 ALA A N 1
ATOM 696 C CA . ALA A 1 91 ? 0.187 -1.576 49.376 1.00 56.59 91 ALA A CA 1
ATOM 697 C C . ALA A 1 91 ? 0.309 -1.119 47.905 1.00 56.59 91 ALA A C 1
ATOM 699 O O . ALA A 1 91 ? -0.391 -0.190 47.498 1.00 56.59 91 ALA A O 1
ATOM 700 N N . THR A 1 92 ? 1.192 -1.732 47.110 1.00 58.44 92 THR A N 1
ATOM 701 C CA . THR A 1 92 ? 1.465 -1.336 45.718 1.00 58.44 92 THR A CA 1
ATOM 702 C C . THR A 1 92 ? 1.681 -2.557 44.822 1.00 58.44 92 THR A C 1
ATOM 704 O O . THR A 1 92 ? 2.450 -3.457 45.150 1.00 58.44 92 THR A O 1
ATOM 707 N N . LEU A 1 93 ? 0.989 -2.598 43.678 1.00 56.50 93 LEU A N 1
ATOM 708 C CA . LEU A 1 93 ? 1.073 -3.699 42.713 1.00 56.50 93 LEU A CA 1
ATOM 709 C C . LEU A 1 93 ? 2.168 -3.420 41.664 1.00 56.50 93 LEU A C 1
ATOM 711 O O . LEU A 1 93 ? 2.303 -2.279 41.209 1.00 56.50 93 LEU A O 1
ATOM 715 N N . PRO A 1 94 ? 2.937 -4.430 41.219 1.00 52.50 94 PRO A N 1
ATOM 716 C CA . PRO A 1 94 ? 3.887 -4.259 40.124 1.00 52.50 94 PRO A CA 1
ATOM 717 C C . PRO A 1 94 ? 3.140 -3.929 38.820 1.00 52.50 94 PRO A C 1
ATOM 719 O O . PRO A 1 94 ? 2.451 -4.769 38.257 1.00 52.50 94 PRO A O 1
ATOM 722 N N . GLY A 1 95 ? 3.272 -2.682 38.353 1.00 55.19 95 GLY A N 1
ATOM 723 C CA . GLY A 1 95 ? 2.545 -2.138 37.195 1.00 55.19 95 GLY A CA 1
ATOM 724 C C . GLY A 1 95 ? 1.637 -0.945 37.521 1.00 55.19 95 GLY A C 1
ATOM 725 O O . GLY A 1 95 ? 1.220 -0.232 36.609 1.00 55.19 95 GLY A O 1
ATOM 726 N N . SER A 1 96 ? 1.377 -0.652 38.802 1.00 53.22 96 SER A N 1
ATOM 727 C CA . SER A 1 96 ? 0.582 0.517 39.189 1.00 53.22 96 SER A CA 1
ATOM 728 C C . SER A 1 96 ? 1.414 1.805 39.112 1.00 53.22 96 SER A C 1
ATOM 730 O O . SER A 1 96 ? 2.292 2.031 39.941 1.00 53.22 96 SER A O 1
ATOM 732 N N . ILE A 1 97 ? 1.125 2.681 38.147 1.00 51.94 97 ILE A N 1
ATOM 733 C CA . ILE A 1 97 ? 1.803 3.984 37.971 1.00 51.94 97 ILE A CA 1
ATOM 734 C C . ILE A 1 97 ? 1.241 5.128 38.839 1.00 51.94 97 ILE A C 1
ATOM 736 O O . ILE A 1 97 ? 1.578 6.283 38.597 1.00 51.94 97 ILE A O 1
ATOM 740 N N . ALA A 1 98 ? 0.370 4.873 39.820 1.00 54.75 98 ALA A N 1
ATOM 741 C CA . ALA A 1 98 ? -0.529 5.937 40.292 1.00 54.75 98 ALA A CA 1
ATOM 742 C C . ALA A 1 98 ? -0.529 6.278 41.791 1.00 54.75 98 ALA A C 1
ATOM 744 O O . ALA A 1 98 ? -1.224 7.220 42.161 1.00 54.75 98 ALA A O 1
ATOM 745 N N . THR A 1 99 ? 0.222 5.602 42.664 1.00 54.75 99 THR A N 1
ATOM 746 C CA . THR A 1 99 ? 0.153 5.918 44.110 1.00 54.75 99 THR A CA 1
ATOM 747 C C . THR A 1 99 ? 1.438 6.502 44.690 1.00 54.75 99 THR A C 1
ATOM 749 O O . THR A 1 99 ? 1.362 7.456 45.463 1.00 54.75 99 THR A O 1
ATOM 752 N N . GLU A 1 100 ? 2.621 6.040 44.274 1.00 55.47 100 GLU A N 1
ATOM 753 C CA . GLU A 1 100 ? 3.895 6.565 44.801 1.00 55.47 100 GLU A CA 1
ATOM 754 C C . GLU A 1 100 ? 4.206 7.999 44.335 1.00 55.47 100 GLU A C 1
ATOM 756 O O . GLU A 1 100 ? 4.751 8.799 45.095 1.00 55.47 100 GLU A O 1
ATOM 761 N N . ASP A 1 101 ? 3.813 8.359 43.110 1.00 53.84 101 ASP A N 1
ATOM 762 C CA . ASP A 1 101 ? 4.146 9.666 42.526 1.00 53.84 101 ASP A CA 1
ATOM 763 C C . ASP A 1 101 ? 3.186 10.788 42.971 1.00 53.84 101 ASP A C 1
ATOM 765 O O . ASP A 1 101 ? 3.540 11.966 42.930 1.00 53.84 101 ASP A O 1
ATOM 769 N N . ALA A 1 102 ? 1.989 10.434 43.457 1.00 55.06 102 ALA A N 1
ATOM 770 C CA . ALA A 1 102 ? 1.044 11.383 44.049 1.00 55.06 102 ALA A CA 1
ATOM 771 C C . ALA A 1 102 ? 1.531 11.868 45.426 1.00 55.06 102 ALA A C 1
ATOM 773 O O . ALA A 1 102 ? 1.559 13.066 45.684 1.00 55.06 102 ALA A O 1
ATOM 774 N N . SER A 1 103 ? 2.036 10.957 46.269 1.00 55.66 103 SER A N 1
ATOM 775 C CA . SER A 1 103 ? 2.543 11.294 47.609 1.00 55.66 103 SER A CA 1
ATOM 776 C C . SER A 1 103 ? 3.810 12.159 47.594 1.00 55.66 103 SER A C 1
ATOM 778 O O . SER A 1 103 ? 4.118 12.795 48.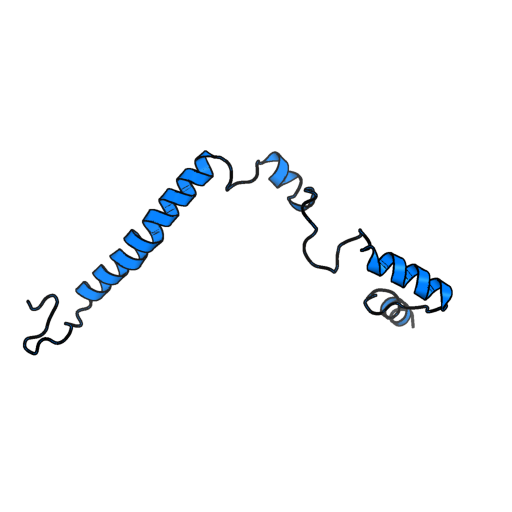600 1.00 55.66 103 SER A O 1
ATOM 780 N N . ARG A 1 104 ? 4.570 12.168 46.492 1.00 58.97 104 ARG A N 1
ATOM 781 C CA . ARG A 1 104 ? 5.834 12.913 46.381 1.00 58.97 104 ARG A CA 1
ATOM 782 C C . ARG A 1 104 ? 5.656 14.359 45.909 1.00 58.97 104 ARG A C 1
ATOM 784 O O . ARG A 1 104 ? 6.581 15.150 46.050 1.00 58.97 104 ARG A O 1
ATOM 791 N N . ARG A 1 105 ? 4.495 14.702 45.342 1.00 58.34 105 ARG A N 1
ATOM 792 C CA . ARG A 1 105 ? 4.154 16.079 44.930 1.00 58.34 105 ARG A CA 1
ATOM 793 C C . ARG A 1 105 ? 3.618 16.925 46.086 1.00 58.34 105 ARG A C 1
ATOM 795 O O . ARG A 1 105 ? 3.647 18.146 45.989 1.00 58.34 105 ARG A O 1
ATOM 802 N N . ASP A 1 106 ? 3.200 16.265 47.163 1.00 63.12 106 ASP A N 1
ATOM 803 C CA . ASP A 1 106 ? 2.633 16.880 48.364 1.00 63.12 106 ASP A CA 1
ATOM 804 C C . ASP A 1 106 ? 3.647 16.967 49.532 1.00 63.12 106 ASP A C 1
ATOM 806 O O . ASP A 1 106 ? 3.254 17.242 50.667 1.00 63.12 106 ASP A O 1
ATOM 810 N N . ALA A 1 107 ? 4.942 16.730 49.263 1.00 53.62 107 ALA A N 1
ATOM 811 C CA . ALA A 1 107 ? 6.048 16.776 50.230 1.00 53.62 107 ALA A CA 1
ATOM 812 C C . ALA A 1 107 ? 7.013 17.947 49.980 1.00 53.62 107 ALA A C 1
ATOM 814 O O . ALA A 1 107 ? 7.336 18.215 48.800 1.00 53.62 107 ALA A O 1
#

Sequence (107 aa):
SPWFTTAEGLPAVNPLGNLIGAVIMFGVLGFLPAFVLCKVLDRFGLLRVPRAVELAGLDTHDYGDAYPYFQEHETPFETIERAAAIEDGVATLPGSIATEDASRRDA

pLDDT: mean 73.7, std 14.3, range [51.94, 95.25]

Radius of gyration: 29.49 Å; chains: 1; bounding box: 51×30×82 Å

Secondary structure (DSSP, 8-state):
-TTTB-TTS-B---HHHHHHHHHIIIIIIIIHHHHHHHHHHHHTT-SS--HHHHHH-GGGS-S--SSTTS--S--HHHHHHHHHHHHTT-SS-TT--SSHHHHTT--

Foldseek 3Di:
DLLAADPVRHGNDDPVSVVVVCCCVCPVVNPVVVVVVVVVCVVVVNPDDDPVCVVVDPQVDPPDDDDPQPDPPQDPVNVVVVVVCVVVVPPDDVPDPPDPVVVVVVD